Protein AF-A0AAD5I4I9-F1 (afdb_monomer_lite)

pLDDT: mean 73.89, std 20.43, range [32.5, 97.12]

Secondary structure (DSSP, 8-state):
---------S-SS----SSHHHHHHHHHHHHHHHS-S-TT---------------------PEEP-SGGGTT-TT-EESSHHHHHHHHTTTSB--PBPTTT--B-SBHHHHHHHHHHHHHHHHHH----S--TTHHHHHHHHHHHHHHHHHHHHHHHHHHHHHHTT-------

Foldseek 3Di:
DDDDDPPDDDDPPPDDDPDPVRRVVVRVVVVVVVPPPDPPPPPPPPPPDPPDDPPPPPPQPFDAALDPVRPPVPVRTHSDPLVNLLVLQQVAAFQDAQPQPRDGDGTLNRLLVVNVVSLVVVVVVPDDPPPCPPVVVVSVVSNVVSVVVNVVSSVVSSVVRCVSVPDDPPDDD

Sequence (173 aa):
MTENIHQQLGCTCRGRFSTQEDLLGHLEAAKRRICRIDPDNLQSTSIVGPPGSIENDQVGLAYMCPHAECEGIQRIKFSRRRNLVRHYAKHIECREACVFCGTSASRVSKYVGHIERCMRRNKTKCQPERQQQGRGYIYTQNRRFAQRRAKTLMEIVAKELRLKMGVDDSDSE

Structure (mmCIF, N/CA/C/O backbone):
data_AF-A0AAD5I4I9-F1
#
_entry.id   AF-A0AAD5I4I9-F1
#
loop_
_atom_site.group_PDB
_atom_site.id
_atom_site.type_symbol
_atom_site.label_atom_id
_atom_site.label_alt_id
_atom_site.label_comp_id
_atom_site.label_asym_id
_atom_site.label_entity_id
_atom_site.label_seq_id
_atom_site.pdbx_PDB_ins_code
_atom_site.Cartn_x
_atom_site.Cartn_y
_atom_site.Cartn_z
_atom_site.occupancy
_atom_site.B_iso_or_equiv
_atom_site.auth_seq_id
_atom_site.auth_comp_id
_atom_site.auth_asym_id
_atom_site.auth_atom_id
_atom_site.pdbx_PDB_model_num
ATOM 1 N N . MET A 1 1 ? -34.465 -29.510 19.964 1.00 46.03 1 MET A N 1
ATOM 2 C CA . MET A 1 1 ? -34.077 -28.164 20.425 1.00 46.03 1 MET A CA 1
ATOM 3 C C . MET A 1 1 ? -32.752 -28.295 21.145 1.00 46.03 1 MET A C 1
ATOM 5 O O . MET A 1 1 ? -32.741 -28.893 22.207 1.00 46.03 1 MET A O 1
ATOM 9 N N . THR A 1 2 ? -31.667 -27.797 20.562 1.00 40.97 2 THR A N 1
ATOM 10 C CA . THR A 1 2 ? -30.447 -27.417 21.290 1.00 40.97 2 THR A CA 1
ATOM 11 C C . THR A 1 2 ? -29.726 -26.397 20.420 1.00 40.97 2 THR A C 1
ATOM 13 O O . THR A 1 2 ? -29.011 -26.721 19.475 1.00 40.97 2 THR A O 1
ATOM 16 N N . GLU A 1 3 ? -30.040 -25.137 20.691 1.00 47.44 3 GLU A N 1
ATOM 17 C CA . GLU A 1 3 ? -29.376 -23.971 20.128 1.00 47.44 3 GLU A CA 1
ATOM 18 C C . GLU A 1 3 ? -27.912 -23.992 20.571 1.00 47.44 3 GLU A C 1
ATOM 20 O O . GLU A 1 3 ? -27.621 -24.144 21.755 1.00 47.44 3 GLU A O 1
ATOM 25 N N . ASN A 1 4 ? -26.975 -23.863 19.634 1.00 47.50 4 ASN A N 1
ATOM 26 C CA . ASN A 1 4 ? -25.568 -23.702 19.981 1.00 47.50 4 ASN A CA 1
ATOM 27 C C . ASN A 1 4 ? -24.955 -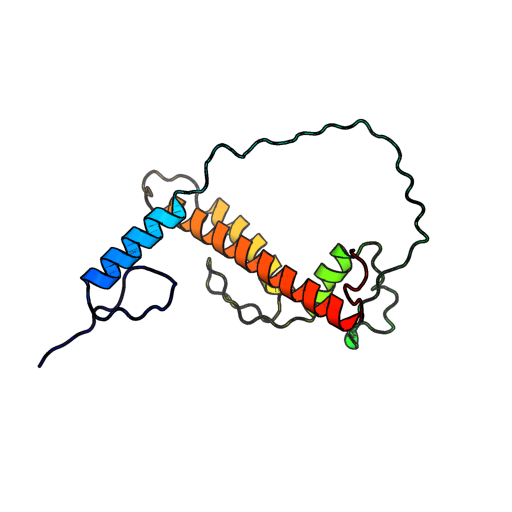22.619 19.096 1.00 47.50 4 ASN A C 1
ATOM 29 O O . ASN A 1 4 ? -24.310 -22.877 18.081 1.00 47.50 4 ASN A O 1
ATOM 33 N N . ILE A 1 5 ? -25.251 -21.374 19.463 1.00 50.50 5 ILE A N 1
ATOM 34 C CA . ILE A 1 5 ? -24.701 -20.175 18.837 1.00 50.50 5 ILE A CA 1
ATOM 35 C C . ILE A 1 5 ? -23.999 -19.373 19.934 1.00 50.50 5 ILE A C 1
ATOM 37 O O . ILE A 1 5 ? -24.459 -18.319 20.356 1.00 50.50 5 ILE A O 1
ATOM 41 N N . HIS A 1 6 ? -22.839 -19.853 20.379 1.00 45.50 6 HIS A N 1
ATOM 42 C CA . HIS A 1 6 ? -21.844 -18.973 20.989 1.00 45.50 6 HIS A CA 1
ATOM 43 C C . HIS A 1 6 ? -21.028 -18.324 19.872 1.00 45.50 6 HIS A C 1
ATOM 45 O O . HIS A 1 6 ? -19.894 -18.693 19.568 1.00 45.50 6 HIS A O 1
ATOM 51 N N . GLN A 1 7 ? -21.661 -17.359 19.208 1.00 51.12 7 GLN A N 1
ATOM 52 C CA . GLN A 1 7 ? -20.977 -16.434 18.325 1.00 51.12 7 GLN A CA 1
ATOM 53 C C . GLN A 1 7 ? -20.452 -15.270 19.170 1.00 51.12 7 GLN A C 1
ATOM 55 O O . GLN A 1 7 ? -21.202 -14.647 19.909 1.00 51.12 7 GLN A O 1
ATOM 60 N N . GLN A 1 8 ? -19.168 -14.966 18.975 1.00 52.91 8 GLN A N 1
ATOM 61 C CA . GLN A 1 8 ? -18.426 -13.816 19.505 1.00 52.91 8 GLN A CA 1
ATOM 62 C C . GLN A 1 8 ? -17.938 -13.932 20.956 1.00 52.91 8 GLN A C 1
ATOM 64 O O . GLN A 1 8 ? -18.670 -13.678 21.901 1.00 52.91 8 GLN A O 1
ATOM 69 N N . LEU A 1 9 ? -16.636 -14.204 21.106 1.00 47.16 9 LEU A N 1
ATOM 70 C CA . LEU A 1 9 ? -15.644 -13.303 21.718 1.00 47.16 9 LEU A CA 1
ATOM 71 C C . LEU A 1 9 ? -14.298 -14.045 21.845 1.00 47.16 9 LEU A C 1
ATOM 73 O O . LEU A 1 9 ? -14.183 -15.018 22.578 1.00 47.16 9 LEU A O 1
ATOM 77 N N . GLY A 1 10 ? -13.259 -13.541 21.170 1.00 54.19 10 GLY A N 1
ATOM 78 C CA . GLY A 1 10 ? -11.863 -13.868 21.491 1.00 54.19 10 GLY A CA 1
ATOM 79 C C . GLY A 1 10 ? -11.116 -14.752 20.482 1.00 54.19 10 GLY A C 1
ATOM 80 O O . GLY A 1 10 ? -11.480 -15.889 20.230 1.00 54.19 10 GLY A O 1
ATOM 81 N N . CYS A 1 11 ? -9.985 -14.225 20.005 1.00 52.44 11 CYS A N 1
ATOM 82 C CA . CYS A 1 11 ? -8.998 -14.792 19.073 1.00 52.44 11 CYS A CA 1
ATOM 83 C C . CYS A 1 11 ? -9.245 -14.594 17.564 1.00 52.44 11 CYS A C 1
ATOM 85 O O . CYS A 1 11 ? -10.243 -15.010 16.988 1.00 52.44 11 CYS A O 1
ATOM 87 N N . THR A 1 12 ? -8.247 -14.017 16.881 1.00 58.50 12 THR A N 1
ATOM 88 C CA . THR A 1 12 ? -8.194 -13.841 15.414 1.00 58.50 12 THR A CA 1
ATOM 89 C C . THR A 1 12 ? -7.771 -15.105 14.660 1.00 58.50 12 THR A C 1
ATOM 91 O O . THR A 1 12 ? -7.616 -15.080 13.443 1.00 58.50 12 THR A O 1
ATOM 94 N N . CYS A 1 13 ? -7.536 -16.206 15.370 1.00 60.31 13 CYS A N 1
ATOM 95 C CA . CYS A 1 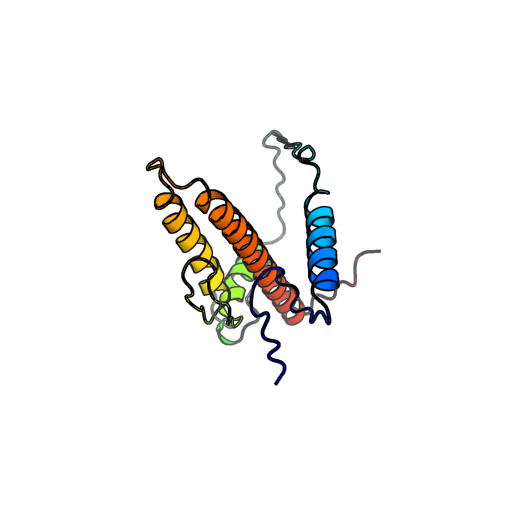13 ? -6.936 -17.428 14.844 1.00 60.31 13 CYS A CA 1
ATOM 96 C C . CYS A 1 13 ? -7.881 -18.293 13.992 1.00 60.31 13 CYS A C 1
ATOM 98 O O . CYS A 1 13 ? -7.442 -19.325 13.501 1.00 60.31 13 CYS A O 1
ATOM 100 N N . ARG A 1 14 ? -9.153 -17.904 13.797 1.00 59.22 14 ARG A N 1
ATOM 101 C CA . ARG A 1 14 ? -10.181 -18.687 13.067 1.00 59.22 14 ARG A CA 1
ATOM 102 C C . ARG A 1 14 ? -10.295 -20.162 13.511 1.00 59.22 14 ARG A C 1
ATOM 104 O O . ARG A 1 14 ? -10.889 -20.966 12.797 1.00 59.22 14 ARG A O 1
ATOM 111 N N . GLY A 1 15 ? -9.758 -20.508 14.682 1.00 61.53 15 GLY A N 1
ATOM 112 C CA . GLY A 1 15 ? -9.868 -21.840 15.259 1.00 61.53 15 GLY A CA 1
ATOM 113 C C . GLY A 1 15 ? -11.324 -22.137 15.593 1.00 61.53 15 GLY A C 1
ATOM 114 O O . GLY A 1 15 ? -12.027 -21.274 16.118 1.00 61.53 15 GLY A O 1
ATOM 115 N N . ARG A 1 16 ? -11.781 -23.343 15.251 1.00 64.44 16 ARG A N 1
ATOM 116 C CA . ARG A 1 16 ? -13.052 -23.877 15.743 1.00 64.44 16 ARG A CA 1
ATOM 117 C C . ARG A 1 16 ? -12.754 -24.634 17.030 1.00 64.44 16 ARG A C 1
ATOM 119 O O . ARG A 1 16 ? -11.865 -25.479 17.033 1.00 64.44 16 ARG A O 1
ATOM 126 N N . PHE A 1 17 ? -13.476 -24.307 18.091 1.00 74.00 17 PHE A N 1
ATOM 127 C CA . PHE A 1 17 ? -13.361 -24.963 19.388 1.00 74.00 17 PHE A CA 1
ATOM 128 C C . PHE A 1 17 ? -14.661 -25.713 19.649 1.00 74.00 17 PHE A C 1
ATOM 130 O O . PHE A 1 17 ? -15.739 -25.170 19.407 1.00 74.00 17 PHE A O 1
ATOM 137 N N . SER A 1 18 ? -14.547 -26.965 20.078 1.00 72.94 18 SER A N 1
ATOM 138 C CA . SER A 1 18 ? -15.701 -27.843 20.289 1.00 72.94 18 SER A CA 1
ATOM 139 C C . SER A 1 18 ? -16.393 -27.574 21.626 1.00 72.94 18 SER A C 1
ATOM 141 O O . SER A 1 18 ? -17.563 -27.908 21.782 1.00 72.94 18 SER A O 1
ATOM 143 N N . THR A 1 19 ? -15.691 -26.949 22.578 1.00 76.12 19 THR A N 1
ATOM 144 C CA . THR A 1 19 ? -16.202 -26.622 23.914 1.00 76.12 19 THR A CA 1
ATOM 145 C C . THR A 1 19 ? -15.780 -25.215 24.359 1.00 76.12 19 THR A C 1
ATOM 147 O O . THR A 1 19 ? -14.833 -24.623 23.832 1.00 76.12 19 THR A O 1
ATOM 150 N N . GLN A 1 20 ? -16.491 -24.661 25.347 1.00 76.69 20 GLN A N 1
ATOM 151 C CA . GLN A 1 20 ? -16.156 -23.368 25.953 1.00 76.69 20 GLN A CA 1
ATOM 152 C C . GLN A 1 20 ? -14.842 -23.423 26.753 1.00 76.69 20 GLN A C 1
ATOM 154 O O . GLN A 1 20 ? -14.088 -22.448 26.749 1.00 76.69 20 GLN A O 1
ATOM 159 N N . GLU A 1 21 ? -14.539 -24.556 27.392 1.00 78.75 21 GLU A N 1
ATOM 160 C CA . GLU A 1 21 ? -13.273 -24.773 28.105 1.00 78.75 21 GLU A CA 1
ATOM 161 C C . GLU A 1 21 ? -12.070 -24.730 27.153 1.00 78.75 21 GLU A C 1
ATOM 163 O O . GLU A 1 21 ? -11.078 -24.068 27.462 1.00 78.75 21 GLU A O 1
ATOM 168 N N . ASP A 1 22 ? -12.185 -25.311 25.952 1.00 75.81 22 ASP A N 1
ATOM 169 C CA . ASP A 1 22 ? -11.129 -25.250 24.931 1.00 75.81 22 ASP A CA 1
ATOM 170 C C . ASP A 1 22 ? -10.850 -23.813 24.468 1.00 75.81 22 ASP A C 1
ATOM 172 O O . ASP A 1 22 ? -9.694 -23.417 24.288 1.00 75.81 22 ASP A O 1
ATOM 176 N N . LEU A 1 23 ? -11.900 -23.002 24.293 1.00 75.19 23 LEU A N 1
ATOM 177 C CA . LEU A 1 23 ? -11.761 -21.591 23.930 1.00 75.19 23 LEU A CA 1
ATOM 178 C C . LEU A 1 23 ? -11.080 -20.794 25.054 1.00 75.19 23 LEU A C 1
ATOM 180 O O . LEU A 1 23 ? -10.199 -19.975 24.783 1.00 75.19 23 LEU A O 1
ATOM 184 N N . LEU A 1 24 ? -11.457 -21.032 26.313 1.00 78.56 24 LEU A N 1
ATOM 185 C CA . LEU A 1 24 ? -10.851 -20.363 27.467 1.00 78.56 24 LEU A CA 1
ATOM 186 C C . LEU A 1 24 ? -9.379 -20.756 27.638 1.00 78.56 24 LEU A C 1
ATOM 188 O O . LEU A 1 24 ? -8.528 -19.870 27.765 1.00 78.56 24 LEU A O 1
ATOM 192 N N . GLY A 1 25 ? -9.058 -22.047 27.528 1.00 80.81 25 GLY A N 1
ATOM 193 C CA . GLY A 1 25 ? -7.680 -22.541 27.531 1.00 80.81 25 GLY A CA 1
ATOM 194 C C . GLY A 1 25 ? -6.854 -21.954 26.383 1.00 80.81 25 GLY A C 1
ATOM 195 O O . GLY A 1 25 ? -5.713 -21.527 26.581 1.00 80.81 25 GLY A O 1
ATOM 196 N N . HIS A 1 26 ? -7.449 -21.823 25.193 1.00 79.12 26 HIS A N 1
ATOM 197 C CA . HIS A 1 26 ? -6.817 -21.170 24.052 1.00 79.12 26 HIS A CA 1
ATOM 198 C C . HIS A 1 26 ? -6.519 -19.685 24.315 1.00 79.12 26 HIS A C 1
ATOM 200 O O . HIS A 1 26 ? -5.416 -19.211 24.027 1.00 79.12 26 HIS A O 1
ATOM 206 N N . LEU A 1 27 ? -7.474 -18.939 24.877 1.00 76.06 27 LEU A N 1
ATOM 207 C CA . LEU A 1 27 ? -7.289 -17.527 25.211 1.00 76.06 27 LEU A CA 1
ATOM 208 C C . LEU A 1 27 ? -6.226 -17.332 26.293 1.00 76.06 27 LEU A C 1
ATOM 210 O O . LEU A 1 27 ? -5.440 -16.384 26.212 1.00 76.06 27 LEU A O 1
ATOM 214 N N . GLU A 1 28 ? -6.153 -18.223 27.279 1.00 76.00 28 GLU A N 1
ATOM 215 C CA . GLU A 1 28 ? -5.136 -18.159 28.324 1.00 76.00 28 GLU A CA 1
ATOM 216 C C . GLU A 1 28 ? -3.735 -18.504 27.793 1.00 76.00 28 GLU A C 1
ATOM 218 O O . GLU A 1 28 ? -2.772 -17.777 28.058 1.00 76.00 28 GLU A O 1
ATOM 223 N N . ALA A 1 29 ? -3.616 -19.526 26.942 1.00 73.12 29 ALA A N 1
ATOM 224 C CA . ALA A 1 29 ? -2.370 -19.840 26.244 1.00 73.12 29 ALA A CA 1
ATOM 225 C C . ALA A 1 29 ? -1.924 -18.694 25.314 1.00 73.12 29 ALA A C 1
ATOM 227 O O . ALA A 1 29 ? -0.737 -18.352 25.257 1.00 73.12 29 ALA A O 1
ATOM 228 N N . ALA A 1 30 ? -2.866 -18.049 24.617 1.00 68.81 30 ALA A N 1
ATOM 229 C CA . ALA A 1 30 ? -2.597 -16.886 23.777 1.00 68.81 30 ALA A CA 1
ATOM 230 C C . ALA A 1 30 ? -2.120 -15.679 24.602 1.00 68.81 30 ALA A C 1
ATOM 232 O O . ALA A 1 30 ? -1.170 -15.006 24.198 1.00 68.81 30 ALA A O 1
ATOM 233 N N . LYS A 1 31 ? -2.704 -15.439 25.786 1.00 65.88 31 LYS A N 1
ATOM 234 C CA . LYS A 1 31 ? -2.234 -14.406 26.728 1.00 65.88 31 LYS A CA 1
ATOM 235 C C . LYS A 1 31 ? -0.791 -14.666 27.172 1.00 65.88 31 LYS A C 1
ATOM 237 O O . LYS A 1 31 ? 0.027 -13.751 27.119 1.00 65.88 31 LYS A O 1
ATOM 242 N N . ARG A 1 32 ? -0.438 -15.915 27.503 1.00 60.16 32 ARG A N 1
ATOM 243 C CA . ARG A 1 32 ? 0.932 -16.288 27.917 1.00 60.16 32 ARG A CA 1
ATOM 244 C C . ARG A 1 32 ? 1.977 -16.112 26.804 1.00 60.16 32 ARG A C 1
ATOM 246 O O . ARG A 1 32 ? 3.132 -15.822 27.101 1.00 60.16 32 ARG A O 1
ATOM 253 N N . ARG A 1 33 ? 1.588 -16.211 25.526 1.00 54.69 33 ARG A N 1
ATOM 254 C CA . ARG A 1 33 ? 2.477 -15.943 24.373 1.00 54.69 33 ARG A CA 1
ATOM 255 C C . ARG A 1 33 ? 2.682 -14.453 24.074 1.00 54.69 33 ARG A C 1
ATOM 257 O O . ARG A 1 33 ? 3.676 -14.103 23.448 1.00 54.69 33 ARG A O 1
ATOM 264 N N . ILE A 1 34 ? 1.782 -13.575 24.521 1.00 51.94 34 ILE A N 1
ATOM 265 C CA . ILE A 1 34 ? 1.886 -12.118 24.310 1.00 51.94 34 ILE A CA 1
ATOM 266 C C . ILE A 1 34 ? 2.786 -11.449 25.371 1.00 51.94 34 ILE A C 1
ATOM 268 O O . ILE A 1 34 ? 3.303 -10.361 25.125 1.00 51.94 34 ILE A O 1
ATOM 272 N N . CYS A 1 35 ? 3.038 -12.109 26.506 1.00 38.28 35 CYS A N 1
ATOM 273 C CA . CYS A 1 35 ? 3.829 -11.567 27.620 1.00 38.28 35 CYS A CA 1
ATOM 274 C C . CYS A 1 35 ? 5.327 -11.935 27.617 1.00 38.28 35 CYS A C 1
ATOM 276 O O . CYS A 1 35 ? 6.031 -11.512 28.523 1.00 38.28 35 CYS A O 1
ATOM 278 N N . ARG A 1 36 ? 5.842 -12.676 26.624 1.00 36.69 36 ARG A N 1
ATOM 279 C CA . ARG A 1 36 ? 7.289 -12.967 26.485 1.00 36.69 36 ARG A CA 1
ATOM 280 C C . ARG A 1 36 ? 7.994 -12.061 25.470 1.00 36.69 36 ARG A C 1
ATOM 282 O O . ARG A 1 36 ? 8.801 -12.520 24.670 1.00 36.69 36 ARG A O 1
ATOM 289 N N . ILE A 1 37 ? 7.652 -10.778 25.462 1.00 39.88 37 ILE A N 1
ATOM 290 C CA . ILE A 1 37 ? 8.530 -9.764 24.876 1.00 39.88 37 ILE A CA 1
ATOM 291 C C . ILE A 1 37 ? 8.983 -8.916 26.052 1.00 39.88 37 ILE A C 1
ATOM 293 O O . ILE A 1 37 ? 8.208 -8.094 26.542 1.00 39.88 37 ILE A O 1
ATOM 297 N N . ASP A 1 38 ? 10.197 -9.185 26.527 1.00 32.50 38 ASP A N 1
ATOM 298 C CA . ASP A 1 38 ? 10.850 -8.392 27.560 1.00 32.50 38 ASP A CA 1
ATOM 299 C C . ASP A 1 38 ? 10.820 -6.904 27.169 1.00 32.50 38 ASP A C 1
ATOM 301 O O . ASP A 1 38 ? 11.198 -6.555 26.044 1.00 32.50 38 ASP A O 1
ATOM 305 N N . PRO A 1 39 ? 10.365 -6.008 28.060 1.00 45.19 39 PRO A N 1
ATOM 306 C CA . PRO A 1 39 ? 10.385 -4.571 27.808 1.00 45.19 39 PRO A CA 1
ATOM 307 C C . PRO A 1 39 ? 11.802 -3.964 27.815 1.00 45.19 39 PRO A C 1
ATOM 309 O O . PRO A 1 39 ? 11.942 -2.807 27.425 1.00 45.19 39 PRO A O 1
ATOM 312 N N . ASP A 1 40 ? 12.841 -4.726 28.178 1.00 39.62 40 ASP A N 1
ATOM 313 C CA . ASP A 1 40 ? 14.207 -4.218 28.384 1.00 39.62 40 ASP A CA 1
ATOM 314 C C . ASP A 1 40 ? 15.192 -4.412 27.221 1.00 39.62 40 ASP A C 1
ATOM 316 O O . ASP A 1 40 ? 16.348 -4.014 27.332 1.00 39.62 40 ASP A O 1
ATOM 320 N N . ASN A 1 41 ? 14.767 -4.909 26.053 1.00 39.91 41 ASN A N 1
ATOM 321 C CA . ASN A 1 41 ? 15.631 -4.882 24.859 1.00 39.91 41 ASN A CA 1
ATOM 322 C C . ASN A 1 41 ? 15.353 -3.676 23.943 1.00 39.91 41 ASN A C 1
ATOM 324 O O . ASN A 1 41 ? 15.289 -3.772 22.718 1.00 39.91 41 ASN A O 1
ATOM 328 N N . LEU A 1 42 ? 15.163 -2.518 24.579 1.00 47.25 42 LEU A N 1
ATOM 329 C CA . LEU A 1 42 ? 15.267 -1.188 23.981 1.00 47.25 42 LEU A CA 1
ATOM 330 C C . LEU A 1 42 ? 16.622 -0.577 24.360 1.00 47.25 42 LEU A C 1
ATOM 332 O O . LEU A 1 42 ? 16.700 0.564 24.810 1.00 47.25 42 LEU A O 1
ATOM 336 N N . GLN A 1 43 ? 17.719 -1.306 24.143 1.00 40.22 43 GLN A N 1
ATOM 337 C CA . GLN A 1 43 ? 18.995 -0.623 23.972 1.00 40.22 43 GLN A CA 1
ATOM 338 C C . GLN A 1 43 ? 19.000 0.034 22.595 1.00 40.22 43 GLN A C 1
ATOM 340 O O . GLN A 1 43 ? 19.356 -0.541 21.569 1.00 40.22 43 GLN A O 1
ATOM 345 N N . SER A 1 44 ? 18.547 1.286 22.609 1.00 45.00 44 SER A N 1
ATOM 346 C CA . SER A 1 44 ? 18.940 2.313 21.660 1.00 45.00 44 SER A CA 1
ATOM 347 C C . SER A 1 44 ? 20.456 2.292 21.496 1.00 45.00 44 SER A C 1
ATOM 349 O O . SER A 1 44 ? 21.184 2.879 22.293 1.00 45.00 44 SER A O 1
ATOM 351 N N . THR A 1 45 ? 20.949 1.678 20.428 1.00 35.19 45 THR A N 1
ATOM 352 C CA . THR A 1 45 ? 22.276 2.000 19.911 1.00 35.19 45 THR A CA 1
ATOM 353 C C . THR A 1 45 ? 22.170 3.332 19.170 1.00 35.19 45 THR A C 1
ATOM 355 O O . THR A 1 45 ? 22.030 3.382 17.947 1.00 35.19 45 THR A O 1
ATOM 358 N N . SER A 1 46 ? 22.202 4.431 19.926 1.00 42.09 46 SER A N 1
ATOM 359 C CA . SER A 1 46 ? 22.664 5.721 19.413 1.00 42.09 46 SER A CA 1
ATOM 360 C C . SER A 1 46 ? 24.161 5.597 19.153 1.00 42.09 46 SER A C 1
ATOM 362 O O . SER A 1 46 ? 24.976 5.904 20.016 1.00 42.09 46 SER A O 1
ATOM 364 N N . ILE A 1 47 ? 24.529 5.128 17.963 1.00 39.44 47 ILE A N 1
ATOM 365 C CA . ILE A 1 47 ? 25.882 5.320 17.448 1.00 39.44 47 ILE A CA 1
ATOM 366 C C . ILE A 1 47 ? 25.863 6.661 16.717 1.00 39.44 47 ILE A C 1
ATOM 368 O O . ILE A 1 47 ? 25.508 6.751 15.543 1.00 39.44 47 ILE A O 1
ATOM 372 N N . VAL A 1 48 ? 26.206 7.722 17.449 1.00 45.84 48 VAL A N 1
ATOM 373 C CA . VAL A 1 48 ? 26.736 8.948 16.848 1.00 45.84 48 VAL A CA 1
ATOM 374 C C . VAL A 1 48 ? 28.164 8.609 16.432 1.00 45.84 48 VAL A C 1
ATOM 376 O O . VAL A 1 48 ? 29.099 8.727 17.216 1.00 45.84 48 VAL A O 1
ATOM 379 N N . GLY A 1 49 ? 28.311 8.082 15.219 1.00 37.62 49 GLY A N 1
ATOM 380 C CA . GLY A 1 49 ? 29.603 8.017 14.550 1.00 37.62 49 GLY A CA 1
ATOM 381 C C . GLY A 1 49 ? 29.912 9.375 13.908 1.00 37.62 49 GLY A C 1
ATOM 382 O O . GLY A 1 49 ? 28.981 10.035 13.435 1.00 37.62 49 GLY A O 1
ATOM 383 N N . PRO A 1 50 ? 31.180 9.817 13.891 1.00 49.81 50 PRO A N 1
ATOM 384 C CA . PRO A 1 50 ? 31.582 11.043 13.205 1.00 49.81 50 PRO A CA 1
ATOM 385 C C . PRO A 1 50 ? 31.303 10.941 11.692 1.00 49.81 50 PRO A C 1
ATOM 387 O O . PRO A 1 50 ? 31.162 9.828 11.174 1.00 49.81 50 PRO A O 1
ATOM 390 N N . PRO A 1 51 ? 31.227 12.071 10.958 1.00 51.94 51 PRO A N 1
ATOM 391 C CA . PRO A 1 51 ? 31.021 12.079 9.513 1.00 51.94 51 PRO A CA 1
ATOM 392 C C . PRO A 1 51 ? 32.303 11.603 8.815 1.00 51.94 51 PRO A C 1
ATOM 394 O O . PRO A 1 51 ? 33.107 12.392 8.334 1.00 51.94 51 PRO A O 1
ATOM 397 N N . GLY A 1 52 ? 32.516 10.290 8.825 1.00 39.19 52 GLY A N 1
ATOM 398 C CA . GLY A 1 52 ? 33.557 9.609 8.076 1.00 39.19 52 GLY A CA 1
ATOM 399 C C . GLY A 1 52 ? 33.047 9.306 6.677 1.00 39.19 52 GLY A C 1
ATOM 400 O O . GLY A 1 52 ? 32.160 8.472 6.495 1.00 39.19 52 GLY A O 1
ATOM 401 N N . SER A 1 53 ? 33.596 10.024 5.709 1.00 51.25 53 SER A N 1
ATOM 402 C CA . SER A 1 53 ? 33.462 9.821 4.275 1.00 51.25 53 SER A CA 1
ATOM 403 C C . SER A 1 53 ? 33.646 8.347 3.906 1.00 51.25 53 SER A C 1
ATOM 405 O O . SER A 1 53 ? 34.758 7.832 3.914 1.00 51.25 53 SER A O 1
ATOM 407 N N . ILE A 1 54 ? 32.554 7.664 3.564 1.00 54.25 54 ILE A N 1
ATOM 408 C CA . ILE A 1 54 ? 32.622 6.480 2.707 1.00 54.25 54 ILE A CA 1
ATOM 409 C C . ILE A 1 54 ? 32.039 6.920 1.374 1.00 54.25 54 ILE A C 1
ATOM 411 O O . ILE A 1 54 ? 30.834 6.833 1.125 1.00 54.25 54 ILE A O 1
ATOM 415 N N . GLU A 1 55 ? 32.927 7.469 0.552 1.00 52.94 55 GLU A N 1
ATOM 416 C CA . GLU A 1 55 ? 32.755 7.600 -0.886 1.00 52.94 55 GLU A CA 1
ATOM 417 C C . GLU A 1 55 ? 32.623 6.183 -1.444 1.00 52.94 55 GLU A C 1
ATOM 419 O O . GLU A 1 55 ? 33.597 5.506 -1.754 1.00 52.94 55 GLU A O 1
ATOM 424 N N . ASN A 1 56 ? 31.391 5.682 -1.482 1.00 48.56 56 ASN A N 1
ATOM 425 C CA . ASN A 1 56 ? 31.081 4.482 -2.235 1.00 48.56 56 ASN A CA 1
ATOM 426 C C . ASN A 1 56 ? 30.714 4.937 -3.647 1.00 48.56 56 ASN A C 1
ATOM 428 O O . ASN A 1 56 ? 29.538 5.066 -3.996 1.00 48.56 56 ASN A O 1
ATOM 432 N N . ASP A 1 57 ? 31.759 5.223 -4.422 1.00 45.31 57 ASP A N 1
ATOM 433 C CA . ASP A 1 57 ? 31.753 5.411 -5.873 1.00 45.31 57 ASP A CA 1
ATOM 434 C C . ASP A 1 57 ? 31.445 4.071 -6.575 1.00 45.31 57 ASP A C 1
ATOM 436 O O . ASP A 1 57 ? 32.187 3.551 -7.405 1.00 45.31 57 ASP A O 1
ATOM 440 N N . GLN A 1 58 ? 30.307 3.461 -6.228 1.00 54.44 58 GLN A N 1
ATOM 441 C CA . GLN A 1 58 ? 29.721 2.424 -7.064 1.00 54.44 58 GLN A CA 1
ATOM 442 C C . GLN A 1 58 ? 29.048 3.117 -8.240 1.00 54.44 58 GLN A C 1
ATOM 444 O O . GLN A 1 58 ? 27.982 3.719 -8.095 1.00 54.44 58 GLN A O 1
ATOM 449 N N . VAL A 1 59 ? 29.709 3.017 -9.396 1.00 51.19 59 VAL A N 1
ATOM 450 C CA . VAL A 1 59 ? 29.179 3.226 -10.749 1.00 51.19 59 VAL A CA 1
ATOM 451 C C . VAL A 1 59 ? 27.656 3.086 -10.744 1.00 51.19 59 VAL A C 1
ATOM 453 O O . VAL A 1 59 ? 27.119 2.008 -10.489 1.00 51.19 59 VAL A O 1
ATOM 456 N N . GLY A 1 60 ? 26.967 4.213 -10.940 1.00 55.16 60 GLY A N 1
ATOM 457 C CA . GLY A 1 60 ? 25.538 4.386 -10.688 1.00 55.16 60 GLY A CA 1
ATOM 458 C C . GLY A 1 60 ? 24.640 3.504 -11.552 1.00 55.16 60 GLY A C 1
ATOM 459 O O . GLY A 1 60 ? 24.028 3.977 -12.509 1.00 55.16 60 GLY A O 1
ATOM 460 N N . LEU A 1 61 ? 24.498 2.232 -11.181 1.00 64.88 61 LEU A N 1
ATOM 461 C CA . LEU A 1 61 ? 23.507 1.336 -11.755 1.00 64.88 61 LEU A CA 1
ATOM 462 C C . LEU A 1 61 ? 22.121 1.814 -11.316 1.00 64.88 61 LEU A C 1
ATOM 464 O O . LEU A 1 61 ? 21.656 1.589 -10.196 1.00 64.88 61 LEU A O 1
ATOM 468 N N . ALA A 1 62 ? 21.467 2.544 -12.215 1.00 83.06 62 ALA A N 1
ATOM 469 C CA . ALA A 1 62 ? 20.084 2.943 -12.055 1.00 83.06 62 ALA A CA 1
ATOM 470 C C . ALA A 1 62 ? 19.192 1.695 -12.045 1.00 83.06 62 ALA A C 1
ATOM 472 O O . ALA A 1 62 ? 19.098 0.970 -13.031 1.00 83.06 62 ALA A O 1
ATOM 473 N N . TYR A 1 63 ? 18.481 1.476 -10.943 1.00 87.25 63 TYR A N 1
ATOM 474 C CA . TYR A 1 63 ? 17.475 0.428 -10.853 1.00 87.25 63 TYR A CA 1
ATOM 475 C C . TYR A 1 63 ? 16.269 0.810 -11.717 1.00 87.25 63 TYR A C 1
ATOM 477 O O . TYR A 1 63 ? 15.669 1.870 -11.505 1.00 87.25 63 TYR A O 1
ATOM 485 N N . MET A 1 64 ? 15.897 -0.052 -12.661 1.00 90.44 64 MET A N 1
ATOM 486 C CA . MET A 1 64 ? 14.717 0.120 -13.513 1.00 90.44 64 MET A CA 1
ATOM 487 C C . MET A 1 64 ? 13.573 -0.783 -13.054 1.00 90.44 64 MET A C 1
ATOM 489 O O . MET A 1 64 ? 13.782 -1.826 -12.438 1.00 90.44 64 MET A O 1
ATOM 493 N N . CYS A 1 65 ? 12.341 -0.350 -13.306 1.00 92.19 65 CYS A N 1
ATOM 494 C CA . CYS A 1 65 ? 11.162 -1.136 -12.974 1.00 92.19 65 CYS A CA 1
ATOM 495 C C . CYS A 1 65 ? 10.922 -2.213 -14.042 1.00 92.19 65 CYS A C 1
ATOM 497 O O . CYS A 1 65 ? 10.747 -1.839 -15.197 1.00 92.19 65 CYS A O 1
ATOM 499 N N . PRO A 1 66 ? 10.836 -3.510 -13.685 1.00 91.69 66 PRO A N 1
ATOM 500 C CA . PRO A 1 66 ? 10.623 -4.596 -14.650 1.00 91.69 66 PRO A CA 1
ATOM 501 C C . PRO A 1 66 ? 9.153 -4.742 -15.087 1.00 91.69 66 PRO A C 1
ATOM 503 O O . PRO A 1 66 ? 8.755 -5.766 -15.631 1.00 91.69 66 PRO A O 1
ATOM 506 N N . HIS A 1 67 ? 8.292 -3.774 -14.770 1.00 90.88 67 HIS A N 1
ATOM 507 C CA . HIS A 1 67 ? 6.884 -3.820 -15.152 1.00 90.88 67 HIS A CA 1
ATOM 508 C C . HIS A 1 67 ? 6.704 -3.255 -16.563 1.00 90.88 67 HIS A C 1
ATOM 510 O O . HIS A 1 67 ? 7.182 -2.152 -16.816 1.00 90.88 67 HIS A O 1
ATOM 516 N N . ALA A 1 68 ? 5.950 -3.941 -17.429 1.00 90.75 68 ALA A N 1
ATOM 517 C CA . ALA A 1 68 ? 5.730 -3.531 -18.822 1.00 90.75 68 ALA A CA 1
ATOM 518 C C . ALA A 1 68 ? 5.209 -2.085 -18.949 1.00 90.75 68 ALA A C 1
ATOM 520 O O . ALA A 1 68 ? 5.720 -1.301 -19.736 1.00 90.75 68 ALA A O 1
ATOM 521 N N . GLU A 1 69 ? 4.269 -1.667 -18.089 1.00 89.06 69 GLU A N 1
ATOM 522 C CA . GLU A 1 69 ? 3.765 -0.275 -18.070 1.00 89.06 69 GLU A CA 1
ATOM 523 C C . GLU A 1 69 ? 4.834 0.789 -17.741 1.00 89.06 69 GLU A C 1
ATOM 525 O O . GLU A 1 69 ? 4.592 1.985 -17.886 1.00 89.06 69 GLU A O 1
ATOM 530 N N . CYS A 1 70 ? 5.985 0.381 -17.206 1.00 89.56 70 CYS A N 1
ATOM 531 C CA . CYS A 1 70 ? 7.092 1.266 -16.842 1.00 89.56 70 CYS A CA 1
ATOM 532 C C . CYS A 1 70 ? 8.282 1.160 -17.799 1.00 89.56 70 CYS A C 1
ATOM 534 O O . CYS A 1 70 ? 9.250 1.909 -17.637 1.00 89.56 70 CYS A O 1
ATOM 536 N N . GLU A 1 71 ? 8.221 0.251 -18.768 1.00 84.38 71 GLU A N 1
ATOM 537 C CA . GLU A 1 71 ? 9.261 0.056 -19.764 1.00 84.38 71 GLU A CA 1
ATOM 538 C C . GLU A 1 71 ? 9.382 1.295 -20.667 1.00 84.38 71 GLU A C 1
ATOM 540 O O . GLU A 1 71 ? 8.401 1.969 -20.976 1.00 84.38 71 GLU A O 1
ATOM 545 N N . GLY A 1 72 ? 10.612 1.678 -21.021 1.00 70.69 72 GLY A N 1
ATOM 546 C CA . GLY A 1 72 ? 10.884 2.857 -21.856 1.00 70.69 72 GLY A CA 1
ATOM 547 C C . GLY A 1 72 ? 10.713 4.224 -21.171 1.00 70.69 72 GLY A C 1
ATOM 548 O O . GLY A 1 72 ? 11.193 5.236 -21.686 1.00 70.69 72 GLY A O 1
ATOM 549 N N . ILE A 1 73 ? 10.118 4.297 -19.974 1.00 80.25 73 ILE A N 1
ATOM 550 C CA . ILE A 1 73 ? 9.961 5.566 -19.253 1.00 80.25 73 ILE A CA 1
ATOM 551 C C . ILE A 1 73 ? 11.271 5.913 -18.529 1.00 80.25 73 ILE A C 1
ATOM 553 O O . ILE A 1 73 ? 11.487 5.542 -17.375 1.00 80.25 73 ILE A O 1
ATOM 557 N N . GLN A 1 74 ? 12.141 6.698 -19.179 1.00 62.38 74 GLN A N 1
ATOM 558 C CA . GLN A 1 74 ? 13.449 7.104 -18.625 1.00 62.38 74 GLN A CA 1
ATOM 559 C C . GLN A 1 74 ? 13.367 7.791 -17.248 1.00 62.38 74 GLN A C 1
ATOM 561 O O . GLN A 1 74 ? 14.317 7.725 -16.468 1.00 62.38 74 GLN A O 1
ATOM 566 N N . ARG A 1 75 ? 12.228 8.417 -16.915 1.00 67.19 75 ARG A N 1
ATOM 567 C CA . ARG A 1 75 ? 11.978 9.038 -15.600 1.00 67.19 75 ARG A CA 1
ATOM 568 C C . ARG A 1 75 ? 11.826 8.027 -14.452 1.00 67.19 75 ARG A C 1
ATOM 570 O O . ARG A 1 75 ? 11.796 8.439 -13.297 1.00 67.19 75 ARG A O 1
ATOM 577 N N . ILE A 1 76 ? 11.736 6.725 -14.734 1.00 75.19 76 ILE A N 1
ATOM 578 C CA . ILE A 1 76 ? 11.569 5.648 -13.740 1.00 75.19 76 ILE A CA 1
ATOM 579 C C . ILE A 1 76 ? 12.912 4.926 -13.527 1.00 75.19 76 ILE A C 1
ATOM 581 O O . ILE A 1 76 ? 13.013 3.702 -13.502 1.00 75.19 76 ILE A O 1
ATOM 585 N N . LYS A 1 77 ? 13.976 5.718 -13.377 1.00 85.38 77 LYS A N 1
ATOM 586 C CA . LYS A 1 77 ? 15.296 5.264 -12.938 1.00 85.38 77 LYS A CA 1
ATOM 587 C C . LYS A 1 77 ? 15.456 5.598 -11.461 1.00 85.38 77 LYS A C 1
ATOM 589 O O . LYS A 1 77 ? 15.278 6.746 -11.054 1.00 85.38 77 LYS A O 1
ATOM 594 N N . PHE A 1 78 ? 15.777 4.603 -10.641 1.00 88.12 78 PHE A N 1
ATOM 595 C CA . PHE A 1 78 ? 15.957 4.786 -9.204 1.00 88.12 78 PHE A CA 1
ATOM 596 C C . PHE A 1 78 ? 17.423 4.633 -8.820 1.00 88.12 78 PHE A C 1
ATOM 598 O O . PHE A 1 78 ? 18.053 3.637 -9.146 1.00 88.12 78 PHE A O 1
ATOM 605 N N . SER A 1 79 ? 17.941 5.569 -8.028 1.00 88.19 79 SER A N 1
ATOM 606 C CA . SER A 1 79 ? 19.293 5.475 -7.456 1.00 88.19 79 SER A CA 1
ATOM 607 C C . SER A 1 79 ? 19.403 4.478 -6.299 1.00 88.19 79 SER A C 1
ATOM 609 O O . SER A 1 79 ? 20.497 4.145 -5.863 1.00 88.19 79 SER A O 1
ATOM 611 N N . ARG A 1 80 ? 18.273 4.020 -5.739 1.00 89.38 80 ARG A N 1
ATOM 612 C CA . ARG A 1 80 ? 18.246 3.092 -4.598 1.00 89.38 80 ARG A CA 1
ATOM 613 C C . ARG A 1 80 ? 17.151 2.046 -4.766 1.00 89.38 80 ARG A C 1
ATOM 615 O O . ARG A 1 80 ? 15.991 2.402 -4.989 1.00 89.38 80 ARG A O 1
ATOM 622 N N . ARG A 1 81 ? 17.477 0.780 -4.485 1.00 90.44 81 ARG A N 1
ATOM 623 C CA . ARG A 1 81 ? 16.538 -0.358 -4.511 1.00 90.44 81 ARG A CA 1
ATOM 624 C C . ARG A 1 81 ? 15.267 -0.124 -3.689 1.00 90.44 81 ARG A C 1
ATOM 626 O O . ARG A 1 81 ? 14.170 -0.422 -4.146 1.00 90.44 81 ARG A O 1
ATOM 633 N N . ARG A 1 82 ? 15.379 0.490 -2.504 1.00 92.06 82 ARG A N 1
ATOM 634 C CA . ARG A 1 82 ? 14.217 0.819 -1.649 1.00 92.06 82 ARG A CA 1
ATOM 635 C C . ARG A 1 82 ? 13.183 1.718 -2.344 1.00 92.06 82 ARG A C 1
ATOM 637 O O . ARG A 1 82 ? 11.988 1.600 -2.082 1.00 92.06 82 ARG A O 1
ATOM 644 N N . ASN A 1 83 ? 13.636 2.619 -3.220 1.00 92.44 83 ASN A N 1
ATOM 645 C CA . ASN A 1 83 ? 12.753 3.509 -3.971 1.00 92.44 83 ASN A CA 1
ATOM 646 C C . ASN A 1 83 ? 12.056 2.739 -5.096 1.00 92.44 83 ASN A C 1
ATOM 648 O O . ASN A 1 83 ? 10.855 2.926 -5.285 1.00 92.44 83 ASN A O 1
ATOM 652 N N . LEU A 1 84 ? 12.777 1.828 -5.760 1.00 93.12 84 LEU A N 1
ATOM 653 C CA . LEU A 1 84 ? 12.189 0.919 -6.740 1.00 93.12 84 LEU A CA 1
ATOM 654 C C . LEU A 1 84 ? 11.120 0.023 -6.099 1.00 93.12 84 LEU A C 1
ATOM 656 O O . LEU A 1 84 ? 10.013 -0.043 -6.615 1.00 93.12 84 LEU A O 1
ATOM 660 N N . VAL A 1 85 ? 11.383 -0.586 -4.937 1.00 95.25 85 VAL A N 1
ATOM 661 C CA . VAL A 1 85 ? 10.385 -1.399 -4.210 1.00 95.25 85 VAL A CA 1
ATOM 662 C C . VAL A 1 85 ? 9.127 -0.578 -3.900 1.00 95.25 85 VAL A C 1
ATOM 664 O O . VAL A 1 85 ? 8.006 -1.020 -4.149 1.00 95.25 85 VAL A O 1
ATOM 667 N N . ARG A 1 86 ? 9.288 0.657 -3.405 1.00 95.12 86 ARG A N 1
ATOM 668 C CA . ARG A 1 86 ? 8.152 1.555 -3.139 1.00 95.12 86 ARG A CA 1
ATOM 669 C C . ARG A 1 86 ? 7.373 1.897 -4.409 1.00 95.12 86 ARG A C 1
ATOM 671 O O . ARG A 1 86 ? 6.148 1.989 -4.360 1.00 95.12 86 ARG A O 1
ATOM 678 N N . HIS A 1 87 ? 8.063 2.112 -5.526 1.00 94.88 87 HIS A N 1
ATOM 679 C CA . HIS A 1 87 ? 7.418 2.320 -6.817 1.00 94.88 87 HIS A CA 1
ATOM 680 C C . HIS A 1 87 ? 6.653 1.068 -7.260 1.00 94.88 87 HIS A C 1
ATOM 682 O O . HIS A 1 87 ? 5.480 1.171 -7.607 1.00 94.88 87 HIS A O 1
ATOM 688 N N . TYR A 1 88 ? 7.286 -0.100 -7.178 1.00 95.38 88 TYR A N 1
ATOM 689 C CA . TYR A 1 88 ? 6.737 -1.376 -7.622 1.00 95.38 88 TYR A CA 1
ATOM 690 C C . TYR A 1 88 ? 5.470 -1.776 -6.844 1.00 95.38 88 TYR A C 1
ATOM 692 O O . TYR A 1 88 ? 4.565 -2.391 -7.398 1.00 95.38 88 TYR A O 1
ATOM 700 N N . ALA A 1 89 ? 5.298 -1.291 -5.608 1.00 95.94 89 ALA A N 1
ATOM 701 C CA . ALA A 1 89 ? 4.047 -1.413 -4.847 1.00 95.94 89 ALA A CA 1
ATOM 702 C C . ALA A 1 89 ? 2.811 -0.774 -5.527 1.00 95.94 89 ALA A C 1
ATOM 704 O O . ALA A 1 89 ? 1.683 -0.945 -5.056 1.00 95.94 89 ALA A O 1
ATOM 705 N N . LYS A 1 90 ? 2.984 0.020 -6.592 1.00 96.19 90 LYS A N 1
ATOM 706 C CA . LYS A 1 90 ? 1.886 0.538 -7.429 1.00 96.19 90 LYS A CA 1
ATOM 707 C C . L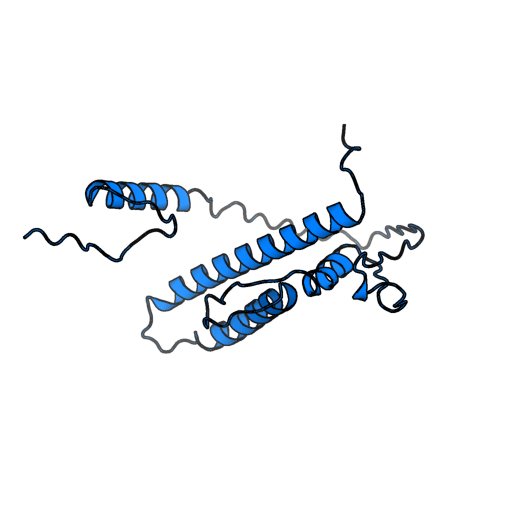YS A 1 90 ? 1.323 -0.496 -8.401 1.00 96.19 90 LYS A C 1
ATOM 709 O O . LYS A 1 90 ? 0.200 -0.293 -8.857 1.00 96.19 90 LYS A O 1
ATOM 714 N N . HIS A 1 91 ? 2.086 -1.548 -8.674 1.00 95.06 91 HIS A N 1
ATOM 715 C CA . HIS A 1 91 ? 1.748 -2.619 -9.612 1.00 95.06 91 HIS A CA 1
ATOM 716 C C . HIS A 1 91 ? 1.157 -3.839 -8.915 1.00 95.06 91 HIS A C 1
ATOM 718 O O . HIS A 1 91 ? 0.532 -4.673 -9.551 1.00 95.06 91 HIS A O 1
ATOM 724 N N . ILE A 1 92 ? 1.322 -3.933 -7.594 1.00 95.19 92 ILE A N 1
ATOM 725 C CA . ILE A 1 92 ? 0.775 -5.035 -6.806 1.00 95.19 92 ILE A CA 1
ATOM 726 C C . ILE A 1 92 ? -0.642 -4.695 -6.348 1.00 95.19 92 ILE A C 1
ATOM 728 O O . ILE A 1 92 ? -0.869 -3.703 -5.635 1.00 95.19 92 ILE A O 1
ATOM 732 N N . GLU A 1 93 ? -1.587 -5.540 -6.757 1.00 95.69 93 GLU A N 1
ATOM 733 C CA . GLU A 1 93 ? -2.970 -5.491 -6.300 1.00 95.69 93 GLU A CA 1
ATOM 734 C C . GLU A 1 93 ? -3.059 -5.670 -4.784 1.00 95.69 93 GLU A C 1
ATOM 736 O O . GLU A 1 93 ? -2.269 -6.364 -4.144 1.00 95.69 93 GLU A O 1
ATOM 741 N N . CYS A 1 94 ? -4.051 -5.023 -4.190 1.00 94.44 94 CYS A N 1
ATOM 742 C CA . CYS A 1 94 ? -4.376 -5.165 -2.783 1.00 94.44 94 CYS A CA 1
ATOM 743 C C . CYS A 1 94 ? -5.894 -5.239 -2.643 1.00 94.44 94 CYS A C 1
ATOM 745 O O . CYS A 1 94 ? -6.625 -4.602 -3.399 1.00 94.44 94 CYS A O 1
ATOM 747 N N . ARG A 1 95 ? -6.371 -6.031 -1.684 1.00 93.06 95 ARG A N 1
ATOM 748 C CA . ARG A 1 95 ? -7.800 -6.147 -1.342 1.00 93.06 95 ARG A CA 1
ATOM 749 C C . ARG A 1 95 ? -8.031 -5.982 0.162 1.00 93.06 95 ARG A C 1
ATOM 751 O O . ARG A 1 95 ? -9.043 -6.411 0.701 1.00 93.06 95 ARG A O 1
ATOM 758 N N . GLU A 1 96 ? -7.070 -5.368 0.847 1.00 91.38 96 GLU A N 1
ATOM 759 C CA . GLU A 1 96 ? -7.090 -5.187 2.296 1.00 91.38 96 GLU A CA 1
ATOM 760 C C . GLU A 1 96 ? -7.956 -3.992 2.697 1.00 91.38 96 GLU A C 1
ATOM 762 O O . GLU A 1 96 ? -7.924 -2.935 2.055 1.00 91.38 96 GLU A O 1
ATOM 767 N N . ALA A 1 97 ? -8.675 -4.148 3.808 1.00 93.06 97 ALA A N 1
ATOM 768 C CA . ALA A 1 97 ? -9.444 -3.089 4.444 1.00 93.06 97 ALA A CA 1
ATOM 769 C C . ALA A 1 97 ? -8.655 -2.443 5.590 1.00 93.06 97 ALA A C 1
ATOM 771 O O . ALA A 1 97 ? -7.958 -3.104 6.361 1.00 93.06 97 ALA A O 1
ATOM 772 N N . CYS A 1 98 ? -8.776 -1.126 5.728 1.00 93.69 98 CYS A N 1
ATOM 773 C CA . CYS A 1 98 ? -8.160 -0.392 6.823 1.00 93.69 98 CYS A CA 1
ATOM 774 C C . CYS A 1 98 ? -8.837 -0.699 8.166 1.00 93.69 98 CYS A C 1
ATOM 776 O O . CYS A 1 98 ? -10.022 -0.430 8.339 1.00 93.69 98 CYS A O 1
ATOM 778 N N . VAL A 1 99 ? -8.071 -1.127 9.172 1.00 91.12 99 VAL A N 1
ATOM 779 C CA . VAL A 1 99 ? -8.594 -1.399 10.530 1.00 91.12 99 VAL A CA 1
ATOM 780 C C . VAL A 1 99 ? -9.121 -0.171 11.279 1.00 91.12 99 VAL A C 1
ATOM 782 O O . VAL A 1 99 ? -9.755 -0.312 12.318 1.00 91.12 99 VAL A O 1
ATOM 785 N N . PHE A 1 100 ? -8.847 1.040 10.789 1.00 89.12 100 PHE A N 1
ATOM 786 C CA . PHE A 1 100 ? -9.314 2.272 11.424 1.00 89.12 100 PHE A CA 1
ATOM 787 C C . PHE A 1 100 ? -10.615 2.815 10.834 1.00 89.12 100 PHE A C 1
ATOM 789 O O . PHE A 1 100 ? -11.363 3.474 11.547 1.00 89.12 100 PHE A O 1
ATOM 796 N N . CYS A 1 101 ? -10.870 2.610 9.540 1.00 90.88 101 CYS A N 1
ATOM 797 C CA . CYS A 1 101 ? -12.034 3.204 8.871 1.00 90.88 101 CYS A CA 1
ATOM 798 C C . CYS A 1 101 ? -12.718 2.288 7.849 1.00 90.88 101 CYS A C 1
ATOM 800 O O . CYS A 1 101 ? -13.587 2.747 7.119 1.00 90.88 101 CYS A O 1
ATOM 802 N N . GLY A 1 102 ? -12.304 1.024 7.740 1.00 91.62 102 GLY A N 1
ATOM 803 C CA . GLY A 1 102 ? -12.909 0.018 6.862 1.00 91.62 102 GLY A CA 1
ATOM 804 C C . GLY A 1 102 ? -12.647 0.202 5.365 1.00 91.62 102 GLY A C 1
ATOM 805 O O . GLY A 1 102 ? -12.947 -0.694 4.588 1.00 91.62 102 GLY A O 1
ATOM 806 N N . THR A 1 103 ? -12.061 1.322 4.934 1.00 92.56 103 THR A N 1
ATOM 807 C CA . THR A 1 103 ? -11.815 1.590 3.511 1.00 92.56 103 THR A CA 1
ATOM 808 C C . THR A 1 103 ? -10.871 0.551 2.906 1.00 92.56 103 THR A C 1
ATOM 810 O O . THR A 1 103 ? -9.759 0.361 3.406 1.00 92.56 103 THR A O 1
ATOM 813 N N . SER A 1 104 ? -11.296 -0.081 1.811 1.00 93.12 104 SER A N 1
ATOM 814 C CA . SER A 1 104 ? -10.468 -0.980 1.009 1.00 93.12 104 SER A CA 1
ATOM 815 C C . SER A 1 104 ? -9.600 -0.205 0.021 1.00 93.12 104 SER A C 1
ATOM 817 O O . SER A 1 104 ? -10.029 0.798 -0.552 1.00 93.12 104 SER A O 1
ATOM 819 N N . ALA A 1 105 ? -8.380 -0.678 -0.215 1.00 93.12 105 ALA A N 1
ATOM 820 C CA . ALA A 1 105 ? -7.482 -0.105 -1.211 1.00 93.12 105 ALA A CA 1
ATOM 821 C C . ALA A 1 105 ? -7.139 -1.145 -2.276 1.00 93.12 105 ALA A C 1
ATOM 823 O O . ALA A 1 105 ? -6.717 -2.238 -1.927 1.00 93.12 105 ALA A O 1
ATOM 824 N N . SER A 1 106 ? -7.252 -0.770 -3.553 1.00 94.81 106 SER A N 1
ATOM 825 C CA . SER A 1 106 ? -7.028 -1.659 -4.706 1.00 94.81 106 SER A CA 1
ATOM 826 C C . SER A 1 106 ? -5.558 -1.984 -4.991 1.00 94.81 106 SER A C 1
ATOM 828 O O . SER A 1 106 ? -5.258 -2.892 -5.758 1.00 94.81 106 SER A O 1
ATOM 830 N N . ARG A 1 107 ? -4.617 -1.228 -4.412 1.00 96.31 107 ARG A N 1
ATOM 831 C CA . ARG A 1 107 ? -3.167 -1.363 -4.642 1.00 96.31 107 ARG A CA 1
ATOM 832 C C . ARG A 1 107 ? -2.395 -1.235 -3.336 1.00 96.31 107 ARG A C 1
ATOM 834 O O . ARG A 1 107 ? -2.785 -0.442 -2.472 1.00 96.31 107 ARG A O 1
ATOM 841 N N . VAL A 1 108 ? -1.267 -1.937 -3.209 1.00 97.12 108 VAL A N 1
ATOM 842 C CA . VAL A 1 108 ? -0.454 -1.930 -1.974 1.00 97.12 108 VAL A CA 1
ATOM 843 C C . VAL A 1 108 ? 0.020 -0.519 -1.627 1.00 97.12 108 VAL A C 1
ATOM 845 O O . VAL A 1 108 ? -0.159 -0.064 -0.499 1.00 97.12 108 VAL A O 1
ATOM 848 N N . SER A 1 109 ? 0.536 0.230 -2.605 1.00 96.69 109 SER A N 1
ATOM 849 C CA . SER A 1 109 ? 0.949 1.630 -2.403 1.00 96.69 109 SER A CA 1
ATOM 850 C C . SER A 1 109 ? -0.172 2.525 -1.849 1.00 96.69 109 SER A C 1
ATOM 852 O O . SER A 1 109 ? 0.074 3.373 -0.987 1.00 96.69 109 SER A O 1
ATOM 854 N N . LYS A 1 110 ? -1.417 2.323 -2.307 1.00 96.44 110 LYS A N 1
ATOM 855 C CA . LYS A 1 110 ? -2.597 3.061 -1.833 1.00 96.44 110 LYS A CA 1
ATOM 856 C C . LYS A 1 110 ? -2.965 2.647 -0.413 1.00 96.44 110 LYS A C 1
ATOM 858 O O . LYS A 1 110 ? -3.254 3.525 0.395 1.00 96.44 110 LYS A O 1
ATOM 863 N N . TYR A 1 111 ? -2.901 1.353 -0.101 1.00 96.75 111 TYR A N 1
ATOM 864 C CA . TYR A 1 111 ? -3.138 0.838 1.247 1.00 96.75 111 TYR A CA 1
ATOM 865 C C . TYR A 1 111 ? -2.137 1.417 2.256 1.00 96.75 111 TYR A C 1
ATOM 867 O O . TYR A 1 111 ? -2.542 2.009 3.254 1.00 96.75 111 TYR A O 1
ATOM 875 N N . VAL A 1 112 ? -0.834 1.329 1.972 1.00 96.12 112 VAL A N 1
ATOM 876 C CA . VAL A 1 112 ? 0.223 1.822 2.874 1.00 96.12 112 VAL A CA 1
ATOM 877 C C . VAL A 1 112 ? 0.075 3.328 3.116 1.00 96.12 112 VAL A C 1
ATOM 879 O O . VAL A 1 112 ? -0.007 3.764 4.265 1.00 96.12 112 VAL A O 1
ATOM 882 N N . GLY A 1 113 ? -0.067 4.123 2.050 1.00 95.94 113 GLY A N 1
ATOM 883 C CA . GLY A 1 113 ? -0.265 5.570 2.179 1.00 95.94 113 GLY A CA 1
ATOM 884 C C . GLY A 1 113 ? -1.580 5.949 2.876 1.00 95.94 113 GLY A C 1
ATOM 885 O O . GLY A 1 113 ? -1.636 6.947 3.602 1.00 95.94 113 GLY A O 1
ATOM 886 N N . HIS A 1 114 ? -2.640 5.151 2.700 1.00 95.62 114 HIS A N 1
ATOM 887 C CA . HIS A 1 114 ? -3.892 5.321 3.433 1.00 95.62 114 HIS A CA 1
ATOM 888 C C . HIS A 1 114 ? -3.681 5.094 4.931 1.00 95.62 114 HIS A C 1
ATOM 890 O O . HIS A 1 114 ? -4.077 5.947 5.722 1.00 95.62 114 HIS A O 1
ATOM 896 N N . ILE A 1 115 ? -3.039 3.993 5.325 1.00 94.56 115 ILE A N 1
ATOM 897 C CA . ILE A 1 115 ? -2.809 3.644 6.731 1.00 94.56 115 ILE A CA 1
ATOM 898 C C . ILE A 1 115 ? -2.016 4.737 7.447 1.00 94.56 115 ILE A C 1
ATOM 900 O O . ILE A 1 115 ? -2.433 5.188 8.512 1.00 94.56 115 ILE A O 1
ATOM 904 N N . GLU A 1 116 ? -0.936 5.240 6.849 1.00 93.12 116 GLU A N 1
ATOM 905 C CA . GLU A 1 116 ? -0.142 6.332 7.431 1.00 93.12 116 GLU A CA 1
ATOM 906 C C . GLU A 1 116 ? -0.963 7.612 7.642 1.00 93.12 116 GLU A C 1
ATOM 908 O O . GLU A 1 116 ? -0.813 8.318 8.646 1.00 93.12 116 GLU A O 1
ATOM 913 N N . ARG A 1 117 ? -1.851 7.937 6.696 1.00 93.75 117 ARG A N 1
ATOM 914 C CA . ARG A 1 117 ? -2.752 9.092 6.806 1.00 93.75 117 ARG A CA 1
ATOM 915 C C . ARG A 1 117 ? -3.844 8.851 7.847 1.00 93.75 117 ARG A C 1
ATOM 917 O O . ARG A 1 117 ? -4.153 9.749 8.627 1.00 93.75 117 ARG A O 1
ATOM 924 N N . CYS A 1 118 ? -4.411 7.650 7.871 1.00 92.88 118 CYS A N 1
ATOM 925 C CA . CYS A 1 118 ? -5.490 7.270 8.770 1.00 92.88 118 CYS A CA 1
ATOM 926 C C . CYS A 1 118 ? -5.005 7.200 10.224 1.00 92.88 118 CYS A C 1
ATOM 928 O O . CYS A 1 118 ? -5.679 7.705 11.117 1.00 92.88 118 CYS A O 1
ATOM 930 N N . MET A 1 119 ? -3.790 6.697 10.464 1.00 89.50 119 MET A N 1
ATOM 931 C CA . MET A 1 119 ? -3.134 6.744 11.774 1.00 89.50 119 MET A CA 1
ATOM 932 C C . MET A 1 119 ? -2.963 8.180 12.269 1.00 89.50 119 MET A C 1
ATOM 934 O O . MET A 1 119 ? -3.320 8.479 13.405 1.00 89.50 119 MET A O 1
ATOM 938 N N . ARG A 1 120 ? -2.463 9.090 11.420 1.00 89.00 120 ARG A N 1
ATOM 939 C CA . ARG A 1 120 ? -2.295 10.505 11.792 1.00 89.00 120 ARG A CA 1
ATOM 940 C C . ARG A 1 120 ? -3.625 11.167 12.157 1.00 89.00 120 ARG A C 1
ATOM 942 O O . ARG A 1 120 ? -3.694 11.837 13.180 1.00 89.00 120 ARG A O 1
ATOM 949 N N . ARG A 1 121 ? -4.679 10.922 11.370 1.00 88.00 121 ARG A N 1
ATOM 950 C CA . ARG A 1 121 ? -6.034 11.449 11.625 1.00 88.00 121 ARG A CA 1
ATOM 951 C C . ARG A 1 121 ? -6.683 10.875 12.884 1.00 88.00 121 ARG A C 1
ATOM 953 O O . ARG A 1 121 ? -7.417 11.581 13.560 1.00 88.00 121 ARG A O 1
ATOM 960 N N . ASN A 1 122 ? -6.449 9.602 13.196 1.00 82.12 122 ASN A N 1
ATOM 961 C CA . ASN A 1 122 ? -7.007 8.991 14.405 1.00 82.12 122 ASN A CA 1
ATOM 962 C C . ASN A 1 122 ? -6.209 9.357 15.660 1.00 82.12 122 ASN A C 1
ATOM 964 O O . ASN A 1 122 ? -6.805 9.503 16.720 1.00 82.12 122 ASN A O 1
ATOM 968 N N . LYS A 1 123 ? -4.898 9.614 15.543 1.00 77.81 123 LYS A N 1
ATOM 969 C CA . LYS A 1 123 ? -4.081 10.124 16.654 1.00 77.81 123 LYS A CA 1
ATOM 970 C C . LYS A 1 123 ? -4.634 11.441 17.209 1.00 77.81 123 LYS A C 1
ATOM 972 O O . LYS A 1 123 ? -4.667 11.613 18.420 1.00 77.81 123 LYS A O 1
ATOM 977 N N . THR A 1 124 ? -5.082 12.351 16.341 1.00 64.94 124 THR A N 1
ATOM 978 C CA . THR A 1 124 ? -5.627 13.657 16.754 1.00 64.94 124 THR A CA 1
ATOM 979 C C . THR A 1 124 ? -7.028 13.563 17.356 1.00 64.94 124 THR A C 1
ATOM 981 O O . THR A 1 124 ? -7.396 14.424 18.143 1.00 64.94 124 THR A O 1
ATOM 984 N N . LYS A 1 125 ? -7.799 12.514 17.035 1.00 61.47 125 LYS A N 1
ATOM 985 C CA . LYS A 1 125 ? -9.126 12.263 17.626 1.00 61.47 125 LYS A CA 1
ATOM 986 C C . LYS A 1 125 ? -9.066 11.614 19.016 1.00 61.47 125 LYS A C 1
ATOM 988 O O . LYS A 1 125 ? -10.079 11.574 19.700 1.00 61.47 125 LYS A O 1
ATOM 993 N N . CYS A 1 126 ? -7.901 11.125 19.443 1.00 48.41 126 CYS A N 1
ATOM 994 C CA . CYS A 1 126 ? -7.664 10.560 20.777 1.00 48.41 126 CYS A CA 1
ATOM 995 C C . CYS A 1 126 ? -7.080 11.595 21.764 1.00 48.41 126 CYS A C 1
ATOM 997 O O . CYS A 1 126 ? -6.196 11.260 22.551 1.00 48.41 126 CYS A O 1
ATOM 999 N N . GLN A 1 127 ? -7.527 12.852 21.694 1.00 43.28 127 GLN A N 1
ATOM 1000 C CA . GLN A 1 127 ? -7.201 13.900 22.675 1.00 43.28 127 GLN A CA 1
ATOM 1001 C C . GLN A 1 127 ? -8.160 13.843 23.890 1.00 43.28 127 GLN A C 1
ATOM 1003 O O . GLN A 1 127 ? -9.235 13.248 23.791 1.00 43.28 127 GLN A O 1
ATOM 1008 N N . PRO A 1 128 ? -7.747 14.365 25.061 1.00 45.16 128 PRO A N 1
ATOM 1009 C CA . PRO A 1 128 ? -8.143 13.829 26.358 1.00 45.16 128 PRO A CA 1
ATOM 1010 C C . PRO A 1 128 ? -9.368 14.534 26.953 1.00 45.16 128 PRO A C 1
ATOM 1012 O O . PRO A 1 128 ? -9.241 15.341 27.868 1.00 45.16 128 PRO A O 1
ATOM 1015 N N . GLU A 1 129 ? -10.577 14.167 26.539 1.00 46.56 129 GLU A N 1
ATOM 1016 C CA . GLU A 1 129 ? -11.762 14.428 27.369 1.00 46.56 129 GLU A CA 1
ATOM 1017 C C . GLU A 1 129 ? -12.032 13.221 28.268 1.00 46.56 129 GLU A C 1
ATOM 1019 O O . GLU A 1 129 ? -12.762 12.302 27.913 1.00 46.56 129 GLU A O 1
ATOM 1024 N N . ARG A 1 130 ? -11.298 13.212 29.393 1.00 49.09 130 ARG A N 1
ATOM 1025 C CA . ARG A 1 130 ? -11.562 12.676 30.753 1.00 49.09 130 ARG A CA 1
ATOM 1026 C C . ARG A 1 130 ? -12.404 11.396 30.990 1.00 49.09 130 ARG A C 1
ATOM 1028 O O . ARG A 1 130 ? -12.614 11.063 32.149 1.00 49.09 130 ARG A O 1
ATOM 1035 N N . GLN A 1 131 ? -12.826 10.621 29.989 1.00 49.09 131 GLN A N 1
ATOM 1036 C CA . GLN A 1 131 ? -13.802 9.529 30.175 1.00 49.09 131 GLN A CA 1
ATOM 1037 C C . GLN A 1 131 ? -13.636 8.317 29.230 1.00 49.09 131 GLN A C 1
ATOM 1039 O O . GLN A 1 131 ? -14.605 7.652 28.877 1.00 49.09 131 GLN A O 1
ATOM 1044 N N . GLN A 1 132 ? -12.417 7.973 28.792 1.00 53.56 132 GLN A N 1
ATOM 1045 C CA . GLN A 1 132 ? -12.209 6.822 27.888 1.00 53.56 132 GLN A CA 1
ATOM 1046 C C . GLN A 1 132 ? -11.039 5.918 28.311 1.00 53.56 132 GLN A C 1
ATOM 1048 O O . GLN A 1 132 ? -10.073 5.747 27.570 1.00 53.56 132 GLN A O 1
ATOM 1053 N N . GLN A 1 133 ? -11.144 5.269 29.476 1.00 55.59 133 GLN A N 1
ATOM 1054 C CA . GLN A 1 133 ? -10.145 4.296 29.961 1.00 55.59 133 GLN A CA 1
ATOM 1055 C C . GLN A 1 133 ? -9.996 3.025 29.082 1.00 55.59 133 GLN A C 1
ATOM 105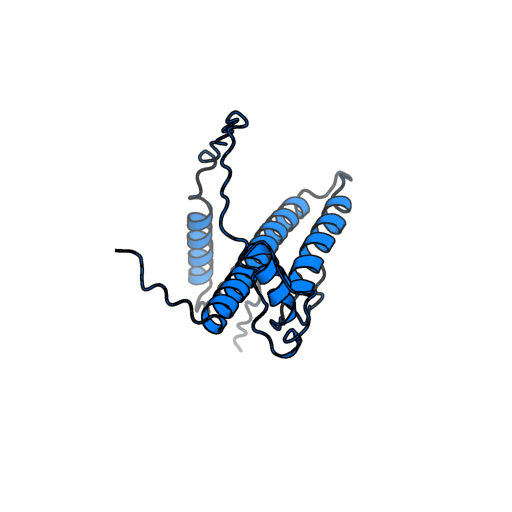7 O O . GLN A 1 133 ? -9.068 2.254 29.293 1.00 55.59 133 GLN A O 1
ATOM 1062 N N . GLY A 1 134 ? -10.820 2.820 28.041 1.00 58.69 134 GLY A N 1
ATOM 1063 C CA . GLY A 1 134 ? -10.727 1.652 27.138 1.00 58.69 134 GLY A CA 1
ATOM 1064 C C . GLY A 1 134 ? -10.259 1.917 25.696 1.00 58.69 134 GLY A C 1
ATOM 1065 O O . GLY A 1 134 ? -9.848 0.989 25.000 1.00 58.69 134 GLY A O 1
ATOM 1066 N N . ARG A 1 135 ? -10.294 3.164 25.199 1.00 60.81 135 ARG A N 1
ATOM 1067 C CA . ARG A 1 135 ? -10.068 3.439 23.759 1.00 60.81 135 ARG A CA 1
ATOM 1068 C C . ARG A 1 135 ? -8.597 3.584 23.364 1.00 60.81 135 ARG A C 1
ATOM 1070 O O . ARG A 1 135 ? -8.245 3.286 22.222 1.00 60.81 135 ARG A O 1
ATOM 1077 N N . GLY A 1 136 ? -7.724 3.964 24.300 1.00 66.19 136 GLY A N 1
ATOM 1078 C CA . GLY A 1 136 ? -6.280 4.048 24.049 1.00 66.19 136 GLY A CA 1
ATOM 1079 C C . GLY A 1 136 ? -5.666 2.691 23.688 1.00 66.19 136 GLY A C 1
ATOM 1080 O O . GLY A 1 136 ? -4.875 2.594 22.748 1.00 66.19 136 GLY A O 1
ATOM 1081 N N . TYR A 1 137 ? -6.101 1.624 24.366 1.00 74.50 137 TYR A N 1
ATOM 1082 C CA . TYR A 1 137 ? -5.630 0.262 24.112 1.00 74.50 137 TYR A CA 1
ATOM 1083 C C . TYR A 1 137 ? -5.950 -0.197 22.680 1.00 74.50 137 TYR A C 1
ATOM 1085 O O . TYR A 1 137 ? -5.038 -0.566 21.935 1.00 74.50 137 TYR A O 1
ATOM 1093 N N . ILE A 1 138 ? -7.210 -0.054 22.249 1.00 78.62 138 ILE A N 1
ATOM 1094 C CA . ILE A 1 138 ? -7.667 -0.443 20.902 1.00 78.62 138 ILE A CA 1
ATOM 1095 C C . ILE A 1 138 ? -6.883 0.307 19.816 1.00 78.62 138 ILE A C 1
ATOM 1097 O O . ILE A 1 138 ? -6.431 -0.299 18.842 1.00 78.62 138 ILE A O 1
ATOM 1101 N N . TYR A 1 139 ? -6.640 1.611 19.994 1.00 83.12 139 TYR A N 1
ATOM 1102 C CA . TYR A 1 139 ? -5.841 2.387 19.044 1.00 83.12 139 TYR A CA 1
ATOM 1103 C C . TYR A 1 139 ? -4.405 1.854 18.917 1.00 83.12 139 TYR A C 1
ATOM 1105 O O . TYR A 1 139 ? -3.903 1.687 17.800 1.00 83.12 139 TYR A O 1
ATOM 1113 N N . THR A 1 140 ? -3.733 1.555 20.035 1.00 85.62 140 THR A N 1
ATOM 1114 C CA . THR A 1 140 ? -2.355 1.034 19.996 1.00 85.62 140 THR A CA 1
ATOM 1115 C C . THR A 1 140 ? -2.276 -0.350 19.350 1.00 85.62 140 THR A C 1
ATOM 1117 O O . THR A 1 140 ? -1.349 -0.608 18.574 1.00 85.62 140 THR A O 1
ATOM 1120 N N . GLN A 1 141 ? -3.270 -1.209 19.589 1.00 88.44 141 GLN A N 1
ATOM 1121 C CA . GLN A 1 141 ? -3.366 -2.531 18.977 1.00 88.44 141 GLN A CA 1
ATOM 1122 C C . GLN A 1 141 ? -3.596 -2.426 17.464 1.00 88.44 141 GLN A C 1
ATOM 1124 O O . GLN A 1 141 ? -2.822 -2.995 16.688 1.00 88.44 141 GLN A O 1
ATOM 1129 N N . ASN A 1 142 ? -4.573 -1.618 17.036 1.00 89.88 142 ASN A N 1
ATOM 1130 C CA . ASN A 1 142 ? -4.863 -1.372 15.621 1.00 89.88 142 ASN A CA 1
ATOM 1131 C C . ASN A 1 142 ? -3.665 -0.751 14.899 1.00 89.88 142 ASN A C 1
ATOM 1133 O O . ASN A 1 142 ? -3.355 -1.132 13.771 1.00 89.88 142 ASN A O 1
ATOM 1137 N N . ARG A 1 143 ? -2.923 0.147 15.560 1.00 91.56 143 ARG A N 1
ATOM 1138 C CA . ARG A 1 143 ? -1.684 0.718 15.018 1.00 91.56 143 ARG A CA 1
ATOM 1139 C C . ARG A 1 143 ? -0.619 -0.347 14.786 1.00 91.56 143 ARG A C 1
ATOM 1141 O O . ARG A 1 143 ? -0.086 -0.421 13.681 1.00 91.56 143 ARG A O 1
ATOM 1148 N N . ARG A 1 144 ? -0.325 -1.183 15.784 1.00 92.88 144 ARG A N 1
ATOM 1149 C CA . ARG A 1 144 ? 0.669 -2.263 15.649 1.00 92.88 144 ARG A CA 1
ATOM 1150 C C . ARG A 1 144 ? 0.264 -3.269 14.574 1.00 92.88 144 ARG A C 1
ATOM 1152 O O . ARG A 1 144 ? 1.120 -3.718 13.815 1.00 92.88 144 ARG A O 1
ATOM 1159 N N . PHE A 1 145 ? -1.018 -3.621 14.507 1.00 93.38 145 PHE A N 1
ATOM 1160 C CA . PHE A 1 145 ? -1.548 -4.515 13.479 1.00 93.38 145 PHE A CA 1
ATOM 1161 C C . PHE A 1 145 ? -1.372 -3.914 12.082 1.00 93.38 145 PHE A C 1
ATOM 1163 O O . PHE A 1 145 ? -0.766 -4.532 11.211 1.00 93.38 145 PHE A O 1
ATOM 1170 N N . ALA A 1 146 ? -1.819 -2.674 11.889 1.00 92.38 146 ALA A N 1
ATOM 1171 C CA . ALA A 1 146 ? -1.727 -1.982 10.612 1.00 92.38 146 ALA A CA 1
ATO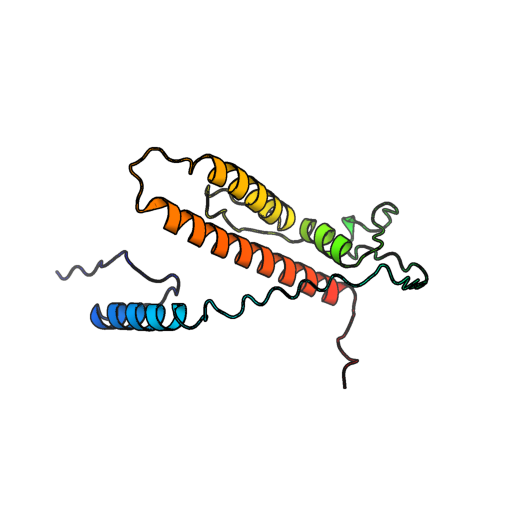M 1172 C C . ALA A 1 146 ? -0.273 -1.781 10.150 1.00 92.38 146 ALA A C 1
ATOM 1174 O O . ALA A 1 146 ? 0.018 -1.967 8.971 1.00 92.38 146 ALA A O 1
ATOM 1175 N N . GLN A 1 147 ? 0.650 -1.464 11.066 1.00 94.25 147 GLN A N 1
ATOM 1176 C CA . GLN A 1 147 ? 2.083 -1.357 10.762 1.00 94.25 147 GLN A CA 1
ATOM 1177 C C . GLN A 1 147 ? 2.681 -2.701 10.338 1.00 94.25 147 GLN A C 1
ATOM 1179 O O . GLN A 1 147 ? 3.372 -2.762 9.323 1.00 94.25 147 GLN A O 1
ATOM 1184 N N . ARG A 1 148 ? 2.390 -3.783 11.075 1.00 95.75 148 ARG A N 1
ATOM 1185 C CA . ARG A 1 148 ? 2.842 -5.132 10.708 1.00 95.75 148 ARG A CA 1
ATOM 1186 C C . ARG A 1 148 ? 2.297 -5.542 9.348 1.00 95.75 148 ARG A C 1
ATOM 1188 O O . ARG A 1 148 ? 3.068 -5.972 8.500 1.00 95.75 148 ARG A O 1
ATOM 1195 N N . ARG A 1 149 ? 1.004 -5.319 9.100 1.00 95.44 149 ARG A N 1
ATOM 1196 C CA . ARG A 1 149 ? 0.387 -5.650 7.813 1.00 95.44 149 ARG A CA 1
ATOM 1197 C C . ARG A 1 149 ? 1.001 -4.854 6.662 1.00 95.44 149 ARG A C 1
ATOM 1199 O O . ARG A 1 149 ? 1.332 -5.441 5.639 1.00 95.44 149 ARG A O 1
ATOM 1206 N N . ALA A 1 150 ? 1.208 -3.547 6.838 1.00 94.56 150 ALA A N 1
ATOM 1207 C CA . ALA A 1 150 ? 1.880 -2.711 5.845 1.00 94.56 150 ALA A CA 1
ATOM 1208 C C . ALA A 1 150 ? 3.312 -3.195 5.558 1.00 94.56 150 ALA A C 1
ATOM 1210 O O . ALA A 1 150 ? 3.705 -3.261 4.395 1.00 94.56 150 ALA A O 1
ATOM 1211 N N . LYS A 1 151 ? 4.065 -3.589 6.595 1.00 96.38 151 LYS A N 1
ATOM 1212 C CA . LYS A 1 151 ? 5.408 -4.164 6.447 1.00 96.38 151 LYS A CA 1
ATOM 1213 C C . LYS A 1 151 ? 5.377 -5.463 5.637 1.00 96.38 151 LYS A C 1
ATOM 1215 O O . LYS A 1 151 ? 6.083 -5.555 4.641 1.00 96.38 151 LYS A O 1
ATOM 1220 N N . THR A 1 152 ? 4.509 -6.409 5.998 1.00 96.88 152 THR A N 1
ATOM 1221 C CA . THR A 1 152 ? 4.363 -7.690 5.287 1.00 96.88 152 THR A CA 1
ATOM 1222 C C . THR A 1 152 ? 3.999 -7.494 3.817 1.00 96.88 152 THR A C 1
ATOM 1224 O O . THR A 1 152 ? 4.564 -8.151 2.950 1.00 96.88 152 THR A O 1
ATOM 1227 N N . LEU A 1 153 ? 3.095 -6.562 3.499 1.00 95.81 153 LEU A N 1
ATOM 1228 C CA . LEU A 1 153 ? 2.766 -6.264 2.102 1.00 95.81 153 LEU A CA 1
ATOM 1229 C C . LEU A 1 153 ? 3.976 -5.717 1.335 1.00 95.81 153 LEU A C 1
ATOM 1231 O O . LEU A 1 153 ? 4.193 -6.095 0.190 1.00 95.81 153 LEU A O 1
ATOM 1235 N N . MET A 1 154 ? 4.792 -4.863 1.955 1.00 96.88 154 MET A N 1
ATOM 1236 C CA . MET A 1 154 ? 6.019 -4.358 1.332 1.00 96.88 154 MET A CA 1
ATOM 1237 C C . MET A 1 154 ? 7.095 -5.441 1.167 1.00 96.88 154 MET A C 1
ATOM 1239 O O . MET A 1 154 ? 7.842 -5.400 0.191 1.00 96.88 154 MET A O 1
ATOM 1243 N N . GLU A 1 155 ? 7.165 -6.417 2.074 1.00 96.38 155 GLU A N 1
ATOM 1244 C CA . GLU A 1 155 ? 8.029 -7.599 1.937 1.00 96.38 155 GLU A CA 1
ATOM 1245 C C . GLU A 1 155 ? 7.584 -8.472 0.753 1.00 96.38 155 GLU A C 1
ATOM 1247 O O . GLU A 1 155 ? 8.424 -8.871 -0.052 1.00 96.38 155 GLU A O 1
ATOM 1252 N N . ILE A 1 156 ? 6.272 -8.679 0.575 1.00 96.12 156 ILE A N 1
ATOM 1253 C CA . ILE A 1 156 ? 5.709 -9.368 -0.600 1.00 96.12 156 ILE A CA 1
ATOM 1254 C C . ILE A 1 156 ? 6.075 -8.618 -1.885 1.00 96.12 156 ILE A C 1
ATOM 1256 O O . ILE A 1 156 ? 6.593 -9.226 -2.815 1.00 96.12 156 ILE A O 1
ATOM 1260 N N . VAL A 1 157 ? 5.891 -7.293 -1.920 1.00 95.94 157 VAL A N 1
ATOM 1261 C CA . VAL A 1 157 ? 6.286 -6.455 -3.069 1.00 95.94 157 VAL A CA 1
ATOM 1262 C C . VAL A 1 157 ? 7.778 -6.610 -3.379 1.00 95.94 157 VAL A C 1
ATOM 1264 O O . VAL A 1 157 ? 8.159 -6.707 -4.543 1.00 95.94 157 VAL A O 1
ATOM 1267 N N . ALA A 1 158 ? 8.637 -6.616 -2.357 1.00 94.75 158 ALA A N 1
ATOM 1268 C CA . ALA A 1 158 ? 10.078 -6.751 -2.538 1.00 94.75 158 ALA A CA 1
ATOM 1269 C C . ALA A 1 158 ? 10.473 -8.140 -3.061 1.00 94.75 158 ALA A C 1
ATOM 1271 O O . ALA A 1 158 ? 11.359 -8.227 -3.912 1.00 94.75 158 ALA A O 1
ATOM 1272 N N . LYS A 1 159 ? 9.822 -9.202 -2.572 1.00 94.56 159 LYS A N 1
ATOM 1273 C CA . LYS A 1 159 ? 10.025 -10.577 -3.046 1.00 94.56 159 LYS A CA 1
ATOM 1274 C C . LYS A 1 159 ? 9.566 -10.731 -4.495 1.00 94.56 159 LYS A C 1
ATOM 1276 O O . LYS A 1 159 ? 10.315 -11.242 -5.314 1.00 94.56 159 LYS A O 1
ATOM 1281 N N . GLU A 1 160 ? 8.394 -10.207 -4.826 1.00 94.69 160 GLU A N 1
ATOM 1282 C CA . GLU A 1 160 ? 7.866 -10.222 -6.191 1.00 94.69 160 GLU A CA 1
ATOM 1283 C C . GLU A 1 160 ? 8.799 -9.488 -7.164 1.00 94.69 160 GLU A C 1
ATOM 1285 O O . GLU A 1 160 ? 9.102 -9.972 -8.252 1.00 94.69 160 GLU A O 1
ATOM 1290 N N . LEU A 1 161 ? 9.318 -8.328 -6.751 1.00 93.31 161 LEU A N 1
ATOM 1291 C CA . LEU A 1 161 ? 10.295 -7.586 -7.540 1.00 93.31 161 LEU A CA 1
ATOM 1292 C C . LEU A 1 161 ? 11.595 -8.380 -7.740 1.00 93.31 161 LEU A C 1
ATOM 1294 O O . LEU A 1 161 ? 12.167 -8.324 -8.822 1.00 93.31 161 LEU A O 1
ATOM 1298 N N . ARG A 1 162 ? 12.076 -9.091 -6.711 1.00 90.94 162 ARG A N 1
ATOM 1299 C CA . ARG A 1 162 ? 13.269 -9.952 -6.813 1.00 90.94 162 ARG A CA 1
ATOM 1300 C C . ARG A 1 162 ? 13.090 -11.027 -7.869 1.00 90.94 162 ARG A C 1
ATOM 1302 O O . ARG A 1 162 ? 13.932 -11.119 -8.753 1.00 90.94 162 ARG A O 1
ATOM 1309 N N . LEU A 1 163 ? 11.974 -11.753 -7.800 1.00 91.44 163 LEU A N 1
ATOM 1310 C CA . LEU A 1 163 ? 11.647 -12.814 -8.751 1.00 91.44 163 LEU A CA 1
ATOM 1311 C C . LEU A 1 163 ? 11.630 -12.283 -10.188 1.00 91.44 163 LEU A C 1
ATOM 1313 O O . LEU A 1 163 ? 12.216 -12.891 -11.074 1.00 91.44 163 LEU A O 1
ATOM 1317 N N . LYS A 1 164 ? 11.046 -11.099 -10.420 1.00 89.81 164 LYS A N 1
ATOM 1318 C CA . LYS A 1 164 ? 11.025 -10.493 -11.763 1.00 89.81 164 LYS A CA 1
ATOM 1319 C C . LYS A 1 164 ? 12.373 -9.992 -12.269 1.00 89.81 164 LYS A C 1
ATOM 1321 O O . LYS A 1 164 ? 12.525 -9.823 -13.471 1.00 89.81 164 LYS A O 1
ATOM 1326 N N . MET A 1 165 ? 13.320 -9.701 -11.382 1.00 87.44 165 MET A N 1
ATOM 1327 C CA . MET A 1 165 ? 14.663 -9.270 -11.778 1.00 87.44 165 MET A CA 1
ATOM 1328 C C . MET A 1 165 ? 15.635 -10.446 -11.956 1.00 87.44 165 MET A C 1
ATOM 1330 O O . MET A 1 165 ? 16.780 -10.192 -12.308 1.00 87.44 165 MET A O 1
ATOM 1334 N N . GLY A 1 166 ? 15.212 -11.694 -11.707 1.00 84.38 166 GLY A N 1
ATOM 1335 C CA . GLY A 1 166 ? 16.063 -12.878 -11.886 1.00 84.38 166 GLY A CA 1
ATOM 1336 C C . GLY A 1 166 ? 17.297 -12.897 -10.980 1.00 84.38 166 GLY A C 1
ATOM 1337 O O . GLY A 1 166 ? 18.343 -13.389 -11.382 1.00 84.38 166 GLY A O 1
ATOM 1338 N N . VAL A 1 167 ? 17.211 -12.299 -9.787 1.00 75.31 167 VAL A N 1
ATOM 1339 C CA . VAL A 1 167 ? 18.302 -12.347 -8.803 1.00 75.31 167 VAL A CA 1
ATOM 1340 C C . VAL A 1 167 ? 18.095 -13.592 -7.946 1.00 75.31 167 VAL A C 1
ATOM 1342 O O . VAL A 1 167 ? 17.3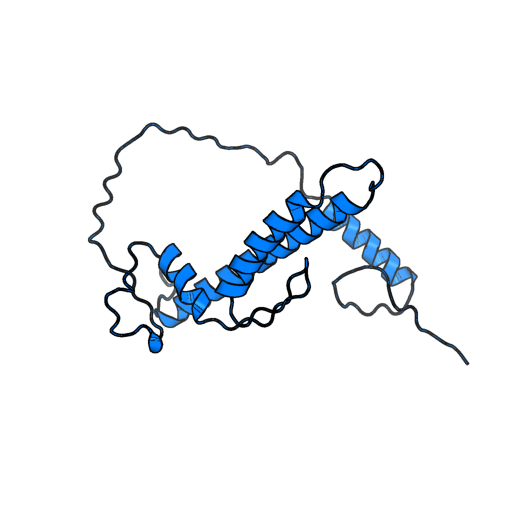33 -13.535 -6.978 1.00 75.31 167 VAL A O 1
ATOM 1345 N N . ASP A 1 168 ? 18.717 -14.703 -8.336 1.00 59.59 168 ASP A N 1
ATOM 1346 C CA . ASP A 1 168 ? 18.798 -15.919 -7.524 1.00 59.59 168 ASP A CA 1
ATOM 1347 C C . ASP A 1 168 ? 19.774 -15.702 -6.354 1.00 59.59 168 ASP A C 1
ATOM 1349 O O . ASP A 1 168 ? 20.861 -15.152 -6.529 1.00 59.59 168 ASP A O 1
ATOM 1353 N N . ASP A 1 169 ? 19.375 -16.098 -5.141 1.00 54.56 169 ASP A N 1
ATOM 1354 C CA . ASP A 1 169 ? 20.171 -15.998 -3.904 1.00 54.56 169 ASP A CA 1
ATOM 1355 C C . ASP A 1 169 ? 21.295 -17.072 -3.872 1.00 54.56 169 ASP A C 1
ATOM 1357 O O . ASP A 1 169 ? 21.460 -17.781 -2.883 1.00 54.56 169 ASP A O 1
ATOM 1361 N N . SER A 1 170 ? 22.042 -17.240 -4.969 1.00 55.97 170 SER A N 1
ATOM 1362 C CA . SER A 1 170 ? 23.092 -18.265 -5.109 1.00 55.97 170 SER A CA 1
ATOM 1363 C C . SER A 1 170 ? 24.457 -17.883 -4.523 1.00 55.97 170 SER A C 1
ATOM 1365 O O . SER A 1 170 ? 25.353 -18.713 -4.564 1.00 55.97 170 SER A O 1
ATOM 1367 N N . ASP A 1 171 ? 24.619 -16.698 -3.928 1.00 48.62 171 ASP A N 1
ATOM 1368 C CA . ASP A 1 171 ? 25.881 -16.285 -3.296 1.00 48.62 171 ASP A CA 1
ATOM 1369 C C . ASP A 1 171 ? 25.668 -15.919 -1.824 1.00 48.62 171 ASP A C 1
ATOM 1371 O O . ASP A 1 171 ? 25.418 -14.760 -1.483 1.00 48.62 171 ASP A O 1
ATOM 1375 N N . SER A 1 172 ? 25.745 -16.914 -0.941 1.00 48.03 172 SER A N 1
ATOM 1376 C CA . SER A 1 172 ? 26.092 -16.768 0.483 1.00 48.03 172 SER A CA 1
ATOM 1377 C C . SER A 1 172 ? 26.404 -18.159 1.051 1.00 48.03 172 SER A C 1
ATOM 1379 O O . SER A 1 172 ? 25.563 -18.755 1.726 1.00 48.03 172 SER A O 1
ATOM 1381 N N . GLU A 1 173 ? 27.589 -18.682 0.726 1.00 37.00 173 GLU A N 1
ATOM 1382 C CA . GLU A 1 173 ? 28.306 -19.632 1.595 1.00 37.00 173 GLU A CA 1
ATOM 1383 C C . GLU A 1 173 ? 29.058 -18.871 2.697 1.00 37.00 173 GLU A C 1
ATOM 1385 O O . GLU A 1 173 ? 29.576 -17.764 2.407 1.00 37.00 173 GLU A O 1
#

Radius of gyration: 22.77 Å; chains: 1; bounding box: 68×43×53 Å